Protein AF-A0A7W1K8G6-F1 (afdb_monomer)

Sequence (56 aa):
PEDHAPSRYPVGLPIGRVTRIDHEGTDTQEIHLRPYADVRSLDFVQILTRPRGPDS

Radius of gyration: 16.4 Å; Cα contacts (8 Å, |Δi|>4): 37; chains: 1; bounding box: 29×37×33 Å

Secondary structure (DSSP, 8-state):
----PPPSS-TT---EEEEEEESTTSSS-EEEEEESS-TTS-S-----PPP--TT-

Foldseek 3Di:
DPPPDDDPDDPPPQFFDFDDKPPPPDPDIDTDGDGPDPPVDDPDDDDDDDPPPPPD

Mean predicted aligned error: 7.97 Å

Solvent-accessible surface area (backbone atoms only — not comparable to full-atom values): 4183 Å² total; per-residue (Å²): 130,85,81,78,71,80,76,93,62,75,84,88,67,88,60,56,43,83,75,50,67,45,57,76,95,51,100,67,64,48,79,41,66,47,61,70,70,56,84,90,70,68,95,77,85,82,87,85,68,81,79,83,56,97,91,115

pLDDT: mean 85.49, std 15.18, range [43.88, 98.06]

Structure (mmCIF, N/CA/C/O backbone):
data_AF-A0A7W1K8G6-F1
#
_entry.id   AF-A0A7W1K8G6-F1
#
loop_
_atom_site.group_PDB
_atom_site.id
_atom_site.type_symbol
_atom_site.label_atom_id
_atom_site.label_alt_id
_atom_site.label_comp_id
_at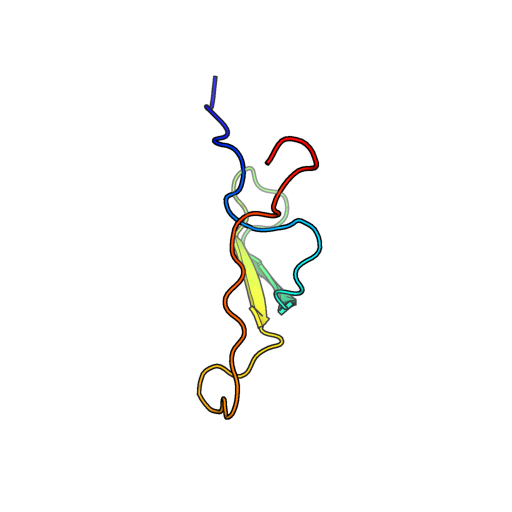om_site.label_asym_id
_atom_site.label_entity_id
_atom_site.label_seq_id
_atom_site.pdbx_PDB_ins_code
_atom_site.Cartn_x
_atom_site.Cartn_y
_atom_site.Cartn_z
_atom_site.occupancy
_atom_site.B_iso_or_equiv
_atom_site.auth_seq_id
_atom_site.auth_comp_id
_atom_site.auth_asym_id
_atom_site.auth_atom_id
_atom_site.pdbx_PDB_model_num
ATOM 1 N N . PRO A 1 1 ? 6.581 20.854 -17.178 1.00 43.88 1 PRO A N 1
ATOM 2 C CA . PRO A 1 1 ? 6.722 20.710 -15.711 1.00 43.88 1 PRO A CA 1
ATOM 3 C C . PRO A 1 1 ? 5.597 19.818 -15.187 1.00 43.88 1 PRO A C 1
ATOM 5 O O . PRO A 1 1 ? 4.435 20.155 -15.377 1.00 43.88 1 PRO A O 1
ATOM 8 N N . GLU A 1 2 ? 5.928 18.650 -14.642 1.00 58.28 2 GLU A N 1
ATOM 9 C CA . GLU A 1 2 ? 4.920 17.797 -14.013 1.00 58.28 2 GLU A CA 1
ATOM 10 C C . GLU A 1 2 ? 4.460 18.467 -12.713 1.00 58.28 2 GLU A C 1
ATOM 12 O O . GLU A 1 2 ? 5.255 18.685 -11.798 1.00 58.28 2 GLU A O 1
ATOM 17 N N . ASP A 1 3 ? 3.187 18.862 -12.658 1.00 58.56 3 ASP A N 1
ATOM 18 C CA . ASP A 1 3 ? 2.553 19.363 -11.441 1.00 58.56 3 ASP A CA 1
ATOM 19 C C . ASP A 1 3 ? 2.450 18.203 -10.442 1.00 58.56 3 ASP A C 1
ATOM 21 O O . ASP A 1 3 ? 1.486 17.433 -10.444 1.00 58.56 3 ASP A O 1
ATOM 25 N N . HIS A 1 4 ? 3.446 18.048 -9.569 1.00 62.12 4 HIS A N 1
ATOM 26 C CA . HIS A 1 4 ? 3.320 17.157 -8.420 1.00 62.12 4 HIS A CA 1
ATOM 27 C C . HIS A 1 4 ? 2.328 17.777 -7.433 1.00 62.12 4 HIS A C 1
ATOM 29 O O . HIS A 1 4 ? 2.689 18.566 -6.558 1.00 62.12 4 HIS A O 1
ATOM 35 N N . ALA A 1 5 ? 1.051 17.428 -7.584 1.00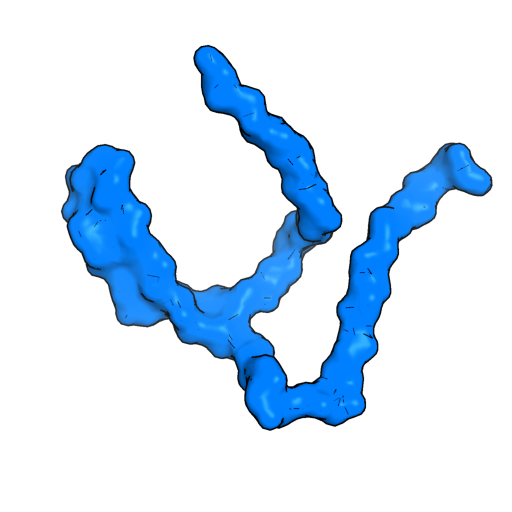 66.31 5 ALA A N 1
ATOM 36 C CA . ALA A 1 5 ? 0.040 17.771 -6.600 1.00 66.31 5 ALA A CA 1
ATOM 37 C C . ALA A 1 5 ? 0.466 17.233 -5.216 1.00 66.31 5 ALA A C 1
ATOM 39 O O . ALA A 1 5 ? 0.920 16.088 -5.114 1.00 66.31 5 ALA A O 1
ATOM 40 N N . PRO A 1 6 ? 0.326 18.024 -4.138 1.00 78.62 6 PRO A N 1
ATOM 41 C CA . PRO A 1 6 ? 0.729 17.593 -2.807 1.00 78.62 6 PRO A CA 1
ATOM 42 C C . PRO A 1 6 ? -0.043 16.337 -2.385 1.00 78.62 6 PRO A C 1
ATOM 44 O O . PRO A 1 6 ? -1.265 16.254 -2.555 1.00 78.62 6 PRO A O 1
ATOM 47 N N . SER A 1 7 ? 0.679 15.368 -1.809 1.00 80.44 7 SER A N 1
ATOM 48 C CA . SER A 1 7 ? 0.100 14.123 -1.295 1.00 80.44 7 SER A CA 1
ATOM 49 C C . SER A 1 7 ? -1.053 14.419 -0.334 1.00 80.44 7 SER A C 1
ATOM 51 O O . SER A 1 7 ? -0.933 15.225 0.589 1.00 80.44 7 SER A O 1
ATOM 53 N N . ARG A 1 8 ? -2.177 13.723 -0.524 1.00 84.88 8 ARG A N 1
ATOM 54 C CA . ARG A 1 8 ? -3.313 13.753 0.412 1.00 84.88 8 ARG A CA 1
ATOM 55 C C . ARG A 1 8 ? -3.082 12.887 1.653 1.00 84.88 8 ARG A C 1
ATOM 57 O O . ARG A 1 8 ? -3.871 12.967 2.591 1.00 84.88 8 ARG A O 1
ATOM 64 N N . TYR A 1 9 ? -2.023 12.081 1.657 1.00 85.88 9 TYR A N 1
ATOM 65 C CA . TYR A 1 9 ? -1.696 11.135 2.716 1.00 85.88 9 TYR A CA 1
ATOM 66 C C . TYR A 1 9 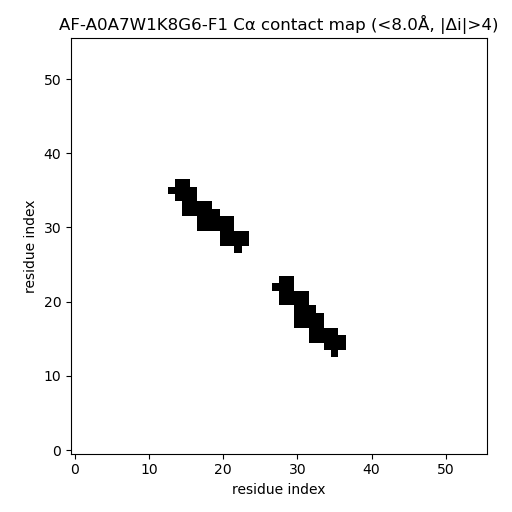? -0.495 11.619 3.540 1.00 85.88 9 TYR A C 1
ATOM 68 O O . TYR A 1 9 ? 0.460 12.144 2.954 1.00 85.88 9 TYR A O 1
ATOM 76 N N . PRO A 1 10 ? -0.508 11.419 4.872 1.00 86.75 10 PRO A N 1
ATOM 77 C CA . PRO A 1 10 ? 0.655 11.642 5.721 1.00 86.75 10 PRO A CA 1
ATOM 78 C C . PRO A 1 10 ? 1.891 10.877 5.241 1.00 86.75 10 PRO A C 1
ATOM 80 O O . PRO A 1 10 ? 1.800 9.739 4.775 1.00 86.75 10 PRO A O 1
ATOM 83 N N . VAL A 1 11 ? 3.059 11.495 5.407 1.00 87.88 11 VAL A N 1
ATOM 84 C CA . VAL A 1 11 ? 4.344 10.827 5.182 1.00 87.88 11 VAL A CA 1
ATOM 85 C C . VAL A 1 11 ? 4.574 9.739 6.233 1.00 87.88 11 VAL A C 1
ATOM 87 O O . VAL A 1 11 ? 4.133 9.861 7.374 1.00 87.88 11 VAL A O 1
ATOM 90 N N . GLY A 1 12 ? 5.279 8.674 5.850 1.00 89.12 12 GLY A N 1
ATOM 91 C CA . GLY A 1 12 ? 5.652 7.591 6.766 1.00 89.12 12 GLY A CA 1
ATOM 92 C C . GLY A 1 12 ? 4.562 6.547 7.029 1.00 89.12 12 GLY A C 1
ATOM 93 O O . GLY A 1 12 ? 4.783 5.657 7.847 1.00 89.12 12 GLY A O 1
ATOM 94 N N . LEU A 1 13 ? 3.413 6.606 6.343 1.00 91.31 13 LEU A N 1
ATOM 95 C CA . LEU A 1 13 ? 2.426 5.528 6.423 1.00 91.31 13 LEU A CA 1
ATOM 96 C C . LEU A 1 13 ? 3.008 4.215 5.867 1.00 91.31 13 LEU A C 1
ATOM 98 O O . LEU A 1 13 ? 3.474 4.193 4.724 1.00 91.31 13 LEU A O 1
ATOM 102 N N . PRO A 1 14 ? 2.980 3.112 6.638 1.00 93.31 14 PRO A N 1
ATOM 103 C CA . PRO A 1 14 ? 3.516 1.836 6.187 1.00 93.31 14 PRO A CA 1
ATOM 104 C C . PRO A 1 14 ? 2.591 1.215 5.130 1.00 93.31 14 PRO A C 1
ATOM 106 O O . PRO A 1 14 ? 1.436 0.908 5.407 1.00 93.31 1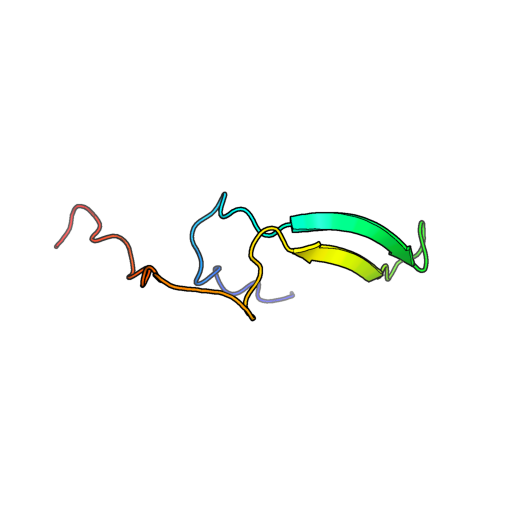4 PRO A O 1
ATOM 109 N N . ILE A 1 15 ? 3.110 1.003 3.917 1.00 94.19 15 ILE A N 1
ATOM 110 C CA . ILE A 1 15 ? 2.342 0.436 2.793 1.00 94.19 15 ILE A CA 1
ATOM 111 C C . ILE A 1 15 ? 2.572 -1.075 2.688 1.00 94.19 15 ILE A C 1
ATOM 113 O O . ILE A 1 15 ? 1.635 -1.874 2.708 1.00 94.19 15 ILE A O 1
ATOM 117 N N . GLY A 1 16 ? 3.836 -1.482 2.591 1.00 95.88 16 GLY A N 1
ATOM 118 C CA . GLY A 1 16 ? 4.215 -2.868 2.363 1.00 95.88 16 GLY A CA 1
ATOM 119 C C . GLY A 1 16 ? 5.718 -3.040 2.203 1.00 95.88 16 GLY A C 1
ATOM 120 O O . GLY A 1 16 ? 6.500 -2.135 2.500 1.00 95.88 16 GLY A O 1
ATOM 121 N N . ARG A 1 17 ? 6.107 -4.211 1.702 1.00 97.56 17 ARG A N 1
ATOM 122 C CA . ARG A 1 17 ? 7.493 -4.548 1.359 1.00 97.56 17 ARG A CA 1
ATOM 123 C C . ARG A 1 17 ? 7.627 -4.847 -0.127 1.00 97.56 17 ARG A C 1
ATOM 125 O O . ARG A 1 17 ? 6.741 -5.481 -0.699 1.00 97.56 17 ARG A O 1
ATOM 132 N N . VAL A 1 18 ? 8.737 -4.434 -0.731 1.00 97.25 18 VAL A N 1
ATOM 133 C CA . VAL A 1 18 ? 9.069 -4.804 -2.112 1.00 97.25 18 VAL A CA 1
ATOM 134 C C . VAL A 1 18 ? 9.243 -6.316 -2.197 1.00 97.25 18 VAL A C 1
ATOM 136 O O . VAL A 1 18 ? 9.849 -6.935 -1.322 1.00 97.25 18 VAL A O 1
ATOM 139 N N . THR A 1 19 ? 8.669 -6.909 -3.237 1.00 98.06 19 THR A N 1
ATOM 140 C CA . THR A 1 19 ? 8.785 -8.349 -3.515 1.00 98.06 19 THR A CA 1
ATOM 141 C C . THR A 1 19 ? 9.392 -8.637 -4.875 1.00 98.06 19 THR A C 1
ATOM 143 O O . THR A 1 19 ? 10.024 -9.676 -5.040 1.00 98.06 19 THR A O 1
ATOM 146 N N . ARG A 1 20 ? 9.219 -7.721 -5.832 1.00 97.69 20 ARG A N 1
ATOM 147 C CA . ARG A 1 20 ? 9.783 -7.806 -7.176 1.00 97.69 20 ARG A CA 1
ATOM 148 C C . ARG A 1 20 ? 9.863 -6.410 -7.785 1.00 97.69 20 ARG A C 1
ATOM 150 O O . ARG A 1 20 ? 9.068 -5.539 -7.427 1.00 97.69 20 ARG A O 1
ATOM 157 N N . ILE A 1 21 ? 10.802 -6.225 -8.699 1.00 97.38 21 ILE A N 1
ATOM 158 C CA . ILE A 1 21 ? 10.907 -5.047 -9.554 1.00 97.38 21 ILE A CA 1
ATOM 159 C C . ILE A 1 21 ? 10.958 -5.567 -10.988 1.00 97.38 21 ILE A C 1
ATOM 161 O O . ILE A 1 21 ? 11.786 -6.425 -11.294 1.00 97.38 21 ILE A O 1
ATOM 165 N N . ASP A 1 22 ? 10.061 -5.077 -11.838 1.00 97.69 22 ASP A N 1
ATOM 166 C CA . ASP A 1 22 ? 10.053 -5.381 -13.267 1.00 97.69 22 ASP A CA 1
ATOM 167 C C . ASP A 1 22 ? 10.704 -4.220 -14.035 1.00 97.69 22 ASP A C 1
ATOM 169 O O . ASP A 1 22 ? 10.557 -3.053 -13.661 1.00 97.69 22 ASP A O 1
ATOM 173 N N . HIS A 1 23 ? 11.410 -4.546 -15.123 1.00 96.06 23 HIS A N 1
ATOM 174 C CA . HIS A 1 23 ? 12.136 -3.590 -15.976 1.00 96.06 23 HIS A CA 1
ATOM 175 C C . HIS A 1 23 ? 13.219 -2.775 -15.239 1.00 96.06 23 HIS A C 1
ATOM 177 O O . HIS A 1 23 ? 13.435 -1.599 -15.539 1.00 96.06 23 HIS A O 1
ATOM 183 N N . GLU A 1 24 ? 13.909 -3.392 -14.275 1.00 93.62 24 GLU A N 1
ATOM 184 C CA . GLU A 1 24 ? 14.981 -2.751 -13.503 1.00 93.62 24 GLU A CA 1
ATOM 185 C C . GLU A 1 24 ? 16.050 -2.115 -14.413 1.00 93.62 24 GLU A C 1
ATOM 187 O O . GLU A 1 24 ? 16.494 -2.708 -15.396 1.00 93.62 24 GLU A O 1
ATOM 192 N N . GLY A 1 25 ? 16.461 -0.888 -14.081 1.00 91.81 25 GLY A N 1
ATOM 193 C CA . GLY A 1 25 ? 17.490 -0.150 -14.821 1.00 91.81 25 GLY A CA 1
ATOM 194 C C . GLY A 1 25 ? 17.000 0.559 -16.087 1.00 91.81 25 GLY A C 1
ATOM 195 O O . GLY A 1 25 ? 17.815 1.125 -16.810 1.00 91.81 25 GLY A O 1
ATOM 196 N N . THR A 1 26 ? 15.692 0.555 -16.351 1.00 95.12 26 THR A N 1
ATOM 197 C CA . THR A 1 26 ? 15.083 1.311 -17.456 1.00 95.12 26 THR A CA 1
ATOM 198 C C . THR A 1 26 ? 14.426 2.607 -16.971 1.00 95.12 26 THR A C 1
ATOM 200 O O . THR A 1 26 ? 14.249 2.814 -15.765 1.00 95.12 26 THR A O 1
ATOM 203 N N . ASP A 1 27 ? 14.038 3.464 -17.920 1.00 93.12 27 ASP A N 1
ATOM 204 C CA . ASP A 1 27 ? 13.352 4.738 -17.659 1.00 93.12 27 ASP A CA 1
ATOM 205 C C . ASP A 1 27 ? 11.947 4.554 -17.058 1.00 93.12 27 ASP A C 1
ATOM 207 O O . ASP A 1 27 ? 11.375 5.490 -16.502 1.00 93.12 27 ASP A O 1
ATOM 211 N N . THR A 1 28 ? 11.357 3.360 -17.166 1.00 92.19 28 THR A N 1
ATOM 212 C CA . THR A 1 28 ? 10.053 3.042 -16.575 1.00 92.19 28 THR A CA 1
ATOM 213 C C . THR A 1 28 ? 10.128 1.701 -15.870 1.00 92.19 28 THR A C 1
ATOM 215 O O . THR A 1 28 ? 10.215 0.656 -16.50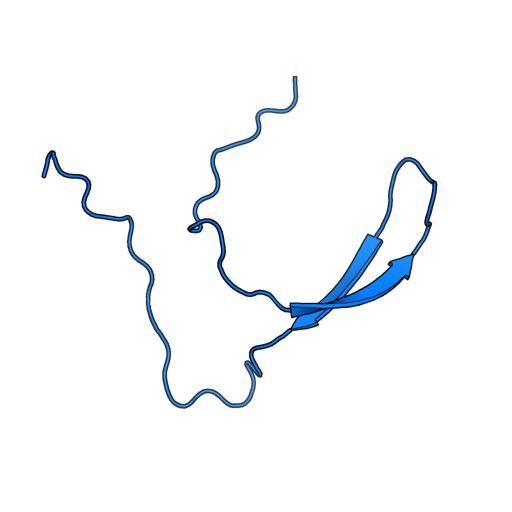4 1.00 92.19 28 THR A O 1
ATOM 218 N N . GLN A 1 29 ? 10.063 1.738 -14.543 1.00 95.69 29 GLN A N 1
ATOM 219 C CA . 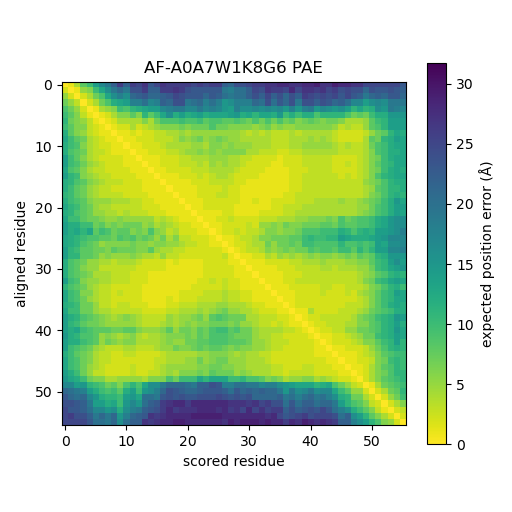GLN A 1 29 ? 10.154 0.551 -13.698 1.00 95.69 29 GLN A CA 1
ATOM 220 C C . GLN A 1 29 ? 8.838 0.324 -12.972 1.00 95.69 29 GLN A C 1
ATOM 222 O O . GLN A 1 29 ? 8.164 1.276 -12.568 1.00 95.69 29 GLN A O 1
ATOM 227 N N . GLU A 1 30 ? 8.495 -0.941 -12.764 1.00 97.25 30 GLU A N 1
ATOM 228 C CA . GLU A 1 30 ? 7.280 -1.322 -12.053 1.00 97.25 30 GLU A CA 1
ATOM 229 C C . GLU A 1 30 ? 7.641 -2.062 -10.764 1.00 97.25 30 GLU A C 1
ATOM 231 O O . GLU A 1 30 ? 8.321 -3.089 -10.778 1.00 97.25 30 GLU A O 1
ATOM 236 N N . ILE A 1 31 ? 7.194 -1.526 -9.627 1.00 96.62 31 ILE A N 1
ATOM 237 C CA . ILE A 1 31 ? 7.502 -2.069 -8.301 1.00 96.62 31 ILE A CA 1
ATOM 238 C C . ILE A 1 31 ? 6.304 -2.861 -7.783 1.00 96.62 31 ILE A C 1
ATOM 240 O O . ILE A 1 31 ? 5.222 -2.313 -7.567 1.00 96.62 31 ILE A O 1
ATOM 244 N N . HIS A 1 32 ? 6.529 -4.139 -7.481 1.00 97.75 32 HIS A N 1
ATOM 245 C CA . HIS A 1 32 ? 5.524 -5.023 -6.893 1.00 97.75 32 HIS A CA 1
ATOM 246 C C . HIS A 1 32 ? 5.689 -5.093 -5.376 1.00 97.75 32 HIS A C 1
ATOM 248 O O . HIS A 1 32 ? 6.713 -5.556 -4.852 1.00 97.75 32 HIS A O 1
ATOM 254 N N . LEU A 1 33 ? 4.652 -4.675 -4.652 1.00 97.06 33 LEU A N 1
ATOM 255 C CA . LEU A 1 33 ? 4.622 -4.666 -3.191 1.00 97.06 33 LEU A CA 1
ATOM 256 C C . LEU A 1 33 ? 3.769 -5.811 -2.641 1.00 97.06 33 LEU A C 1
ATOM 258 O O . LEU A 1 33 ? 2.675 -6.079 -3.133 1.00 97.06 33 LEU A O 1
ATOM 262 N N . ARG A 1 34 ? 4.213 -6.415 -1.534 1.00 97.19 34 ARG A N 1
ATOM 263 C CA . ARG A 1 34 ? 3.325 -7.144 -0.622 1.00 97.19 34 ARG A CA 1
ATOM 264 C C . ARG A 1 34 ? 2.835 -6.178 0.459 1.00 97.19 34 ARG A C 1
ATOM 266 O O . ARG A 1 34 ? 3.670 -5.738 1.257 1.00 97.19 34 ARG A O 1
ATOM 273 N N . PRO A 1 35 ? 1.527 -5.873 0.521 1.00 96.88 35 PRO A N 1
ATOM 274 C CA . PRO A 1 35 ? 0.972 -4.998 1.547 1.00 96.88 35 PRO A CA 1
ATOM 275 C C . PRO A 1 35 ? 1.223 -5.531 2.959 1.00 96.88 35 PRO A C 1
ATOM 277 O O . PRO A 1 35 ? 1.301 -6.747 3.169 1.00 96.88 35 PRO A O 1
ATOM 280 N N . TYR A 1 36 ? 1.342 -4.624 3.929 1.00 95.88 36 TYR A N 1
ATOM 281 C CA . TYR A 1 36 ? 1.372 -5.009 5.344 1.00 95.88 36 TYR A CA 1
ATOM 282 C C . TYR A 1 36 ? -0.021 -5.305 5.896 1.00 95.88 36 TYR A C 1
ATOM 284 O O . TYR A 1 36 ? -0.172 -6.235 6.682 1.00 95.88 36 TYR A O 1
ATOM 292 N N . ALA A 1 37 ? -1.028 -4.543 5.470 1.00 94.75 37 ALA A N 1
ATOM 293 C CA . ALA A 1 37 ? -2.413 -4.791 5.840 1.00 94.75 37 ALA A CA 1
ATOM 294 C C . ALA A 1 37 ? -3.011 -5.935 5.009 1.00 94.75 37 ALA A C 1
ATOM 296 O O . ALA A 1 37 ? -2.899 -5.941 3.781 1.00 94.75 37 ALA A O 1
ATOM 297 N N . ASP A 1 38 ? -3.701 -6.863 5.673 1.00 94.25 38 ASP A N 1
ATOM 298 C CA . ASP A 1 38 ? -4.609 -7.79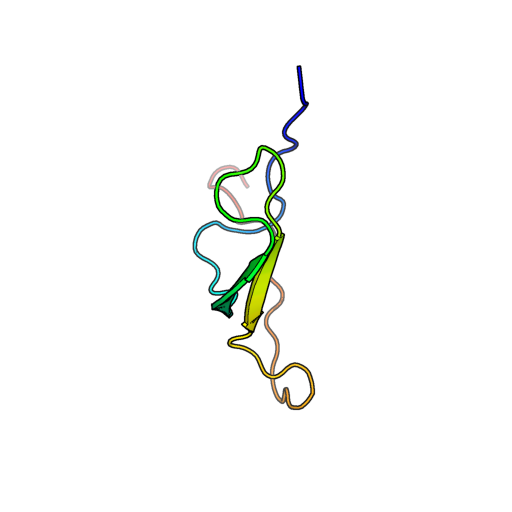6 5.011 1.00 94.25 38 ASP A CA 1
ATOM 299 C C . ASP A 1 38 ? -6.011 -7.184 4.957 1.00 94.25 38 ASP A C 1
ATOM 301 O O . ASP A 1 38 ? -6.806 -7.286 5.887 1.00 94.25 38 ASP A O 1
ATOM 305 N N . VAL A 1 39 ? -6.316 -6.525 3.842 1.00 89.75 39 VAL A N 1
ATOM 306 C CA . VAL A 1 39 ? -7.597 -5.830 3.645 1.00 89.75 39 VAL A CA 1
ATOM 307 C C . VAL A 1 39 ? -8.805 -6.766 3.598 1.00 89.75 39 VAL A C 1
ATOM 309 O O . VAL A 1 39 ? -9.937 -6.294 3.658 1.00 89.75 39 VAL A O 1
ATOM 312 N N . ARG A 1 40 ? -8.592 -8.083 3.479 1.00 92.88 40 ARG A N 1
ATOM 313 C CA . ARG A 1 40 ? -9.678 -9.074 3.501 1.00 92.88 40 ARG A CA 1
ATOM 314 C C . ARG A 1 40 ? -10.076 -9.471 4.921 1.00 92.88 40 ARG A C 1
ATOM 316 O O . ARG A 1 40 ? -11.115 -10.101 5.085 1.00 92.88 40 ARG A O 1
ATOM 323 N N . SER A 1 41 ? -9.274 -9.104 5.918 1.00 93.69 41 SER A N 1
ATOM 324 C CA . SER A 1 41 ? -9.477 -9.449 7.323 1.00 93.69 41 SER A CA 1
ATOM 325 C C . SER A 1 41 ? -9.193 -8.232 8.205 1.00 93.69 41 SER A C 1
ATOM 327 O O . SER A 1 41 ? -8.136 -8.133 8.828 1.00 93.69 41 SER A O 1
ATOM 329 N N . LEU A 1 42 ? -10.139 -7.292 8.242 1.00 93.69 42 LEU A N 1
ATOM 330 C CA . LEU A 1 42 ? -10.054 -6.083 9.062 1.00 93.69 42 LEU A CA 1
ATOM 331 C C . LEU A 1 42 ? -11.200 -6.038 10.073 1.00 93.69 42 LEU A C 1
ATOM 333 O O . LEU A 1 42 ? -12.359 -5.937 9.682 1.00 93.69 42 LEU A O 1
ATOM 337 N N . ASP A 1 43 ? -10.858 -6.022 11.360 1.00 93.69 43 ASP A N 1
ATOM 338 C CA . ASP A 1 43 ? -11.825 -5.802 12.445 1.00 93.69 43 ASP A CA 1
ATOM 339 C C . ASP A 1 43 ? -11.969 -4.310 12.792 1.00 93.69 43 ASP A C 1
ATOM 341 O O . ASP A 1 43 ? -13.028 -3.853 13.219 1.00 93.69 43 ASP A O 1
ATOM 345 N N . PHE A 1 44 ? -10.903 -3.527 12.583 1.00 94.81 44 PHE A N 1
ATOM 346 C CA . PHE A 1 44 ? -10.836 -2.103 12.914 1.00 94.81 44 PHE A CA 1
ATOM 347 C C . PHE A 1 44 ? -10.134 -1.310 11.814 1.00 94.81 44 PHE A C 1
ATOM 349 O O . PHE A 1 44 ? -9.179 -1.777 11.194 1.00 94.81 44 PHE A O 1
ATOM 356 N N . VAL A 1 45 ? -10.581 -0.071 11.610 1.00 93.75 45 VAL A N 1
ATOM 357 C CA . VAL A 1 45 ? -9.997 0.875 10.652 1.00 93.75 45 VAL A CA 1
ATOM 358 C C . VAL A 1 45 ? -9.856 2.256 11.285 1.00 93.75 45 VAL A C 1
ATOM 360 O O . VAL A 1 45 ? -10.625 2.624 12.172 1.00 93.75 45 VAL A O 1
ATOM 363 N N . GLN A 1 46 ? -8.886 3.038 10.806 1.00 91.38 46 GLN A N 1
ATOM 364 C CA . GLN A 1 46 ? -8.676 4.421 11.228 1.00 91.38 46 GLN A CA 1
ATOM 365 C C . GLN A 1 46 ? -8.860 5.366 10.042 1.00 91.38 46 GLN A C 1
ATOM 367 O O . GLN A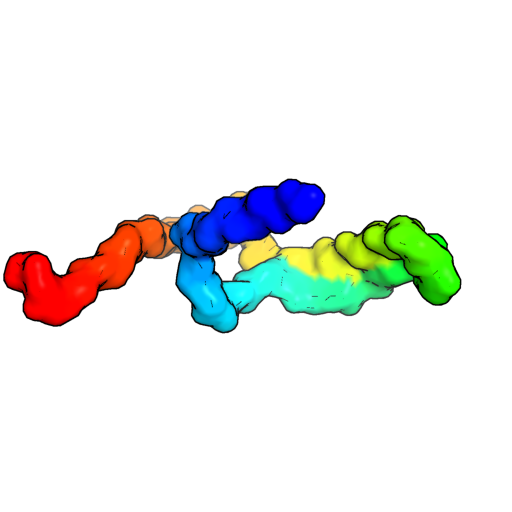 1 46 ? -8.195 5.235 9.016 1.00 91.38 46 GLN A O 1
ATOM 372 N N . ILE A 1 47 ? -9.735 6.358 10.204 1.00 91.75 47 ILE A N 1
ATOM 373 C CA . ILE A 1 47 ? -9.876 7.447 9.238 1.00 91.75 47 ILE A CA 1
ATOM 374 C C . ILE A 1 47 ? -8.836 8.513 9.572 1.00 91.75 47 ILE A C 1
ATOM 376 O O . ILE A 1 47 ? -8.869 9.112 10.646 1.00 91.75 47 ILE A O 1
ATOM 380 N N . LEU A 1 48 ? -7.921 8.761 8.636 1.00 88.31 48 LEU A N 1
ATOM 381 C CA . LEU A 1 48 ? -6.958 9.851 8.736 1.00 88.31 48 LEU A CA 1
ATOM 382 C C . LEU A 1 48 ? -7.581 11.114 8.138 1.00 88.31 48 LEU A C 1
ATOM 384 O O . LEU A 1 48 ? -7.700 11.253 6.922 1.00 88.31 48 LEU A O 1
ATOM 388 N N . THR A 1 49 ? -8.001 12.040 8.994 1.00 85.12 49 THR A N 1
ATOM 389 C CA . THR A 1 49 ? -8.392 13.388 8.570 1.00 85.12 49 THR A CA 1
ATOM 390 C C . THR A 1 49 ? -7.162 14.285 8.488 1.00 85.12 49 THR A C 1
ATOM 392 O O . THR A 1 49 ? -6.139 14.005 9.114 1.00 85.12 49 THR A O 1
ATOM 395 N N . ARG A 1 50 ? -7.250 15.389 7.732 1.00 73.12 50 ARG A N 1
ATOM 396 C CA . ARG A 1 50 ? -6.180 16.398 7.696 1.00 73.12 50 ARG A CA 1
ATOM 397 C C . ARG A 1 50 ? -5.769 16.770 9.132 1.00 73.12 50 ARG A C 1
ATOM 399 O O . ARG A 1 50 ? -6.670 16.980 9.949 1.00 73.12 50 ARG A O 1
ATOM 406 N N . PRO A 1 51 ? -4.462 16.859 9.446 1.00 63.41 51 PRO A N 1
ATOM 407 C CA . PRO A 1 51 ? -4.024 17.372 10.735 1.00 63.41 51 PRO A CA 1
ATOM 408 C C . PRO A 1 51 ? -4.664 18.743 10.951 1.00 63.41 51 PRO A C 1
ATOM 410 O O . PRO A 1 51 ? -4.594 19.596 10.062 1.00 63.41 51 PRO A O 1
ATOM 413 N N . ARG A 1 52 ? -5.309 18.957 12.101 1.00 56.22 52 ARG A N 1
ATOM 414 C CA . ARG A 1 52 ? -5.697 20.300 12.531 1.00 56.22 52 ARG A CA 1
ATOM 415 C C . ARG A 1 52 ? -4.384 21.030 12.807 1.00 56.22 52 ARG A C 1
ATOM 417 O O . ARG A 1 52 ? -3.740 20.772 13.818 1.00 56.22 52 ARG A O 1
ATOM 424 N N . GLY A 1 53 ? -3.911 21.807 11.834 1.00 54.78 53 GLY A N 1
ATOM 425 C CA . GLY A 1 53 ? -2.746 22.666 12.028 1.00 54.78 53 GLY A CA 1
ATOM 426 C C . GLY A 1 53 ? -3.011 23.650 13.176 1.00 54.78 53 GLY A C 1
ATOM 427 O O . GLY A 1 53 ? -4.176 23.875 13.512 1.00 54.78 53 GLY A O 1
ATOM 428 N N . PRO A 1 54 ? -1.966 24.238 13.779 1.00 56.94 54 PRO A N 1
ATOM 429 C CA . PRO A 1 54 ? -2.098 25.130 14.934 1.00 56.94 54 PRO A CA 1
ATOM 430 C C . PRO A 1 54 ? -2.958 26.391 14.699 1.00 56.94 54 PRO A C 1
ATOM 432 O O . PRO A 1 54 ? -3.283 27.068 15.665 1.00 56.94 54 PRO A O 1
ATOM 435 N N . ASP A 1 55 ? -3.383 26.675 13.465 1.00 57.28 55 ASP A N 1
ATOM 436 C CA . ASP A 1 55 ? -4.175 27.857 13.092 1.00 57.28 55 ASP A CA 1
AT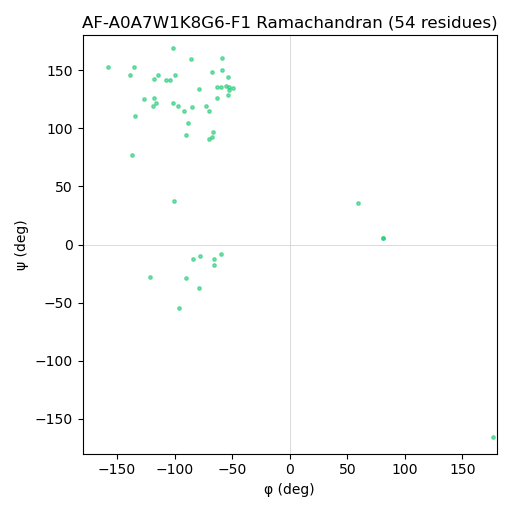OM 437 C C . ASP A 1 55 ? -5.686 27.568 12.933 1.00 57.28 55 ASP A C 1
ATOM 439 O O . ASP A 1 55 ? -6.332 28.075 12.015 1.00 57.28 55 ASP A O 1
ATOM 443 N N . SER A 1 56 ? -6.261 26.702 13.778 1.00 48.34 56 SER A N 1
ATOM 444 C CA . SER A 1 56 ? -7.693 26.325 13.746 1.00 48.34 56 SER A CA 1
ATOM 445 C C . SER A 1 56 ? -8.454 26.669 15.019 1.00 48.34 56 SER A C 1
ATOM 447 O O . SER A 1 56 ? -7.806 26.886 16.058 1.00 48.34 56 SER A O 1
#